Protein AF-A0A7N5K0T5-F1 (afdb_monomer)

Solvent-accessible surface area (backbone atoms only — not comparable to full-atom valu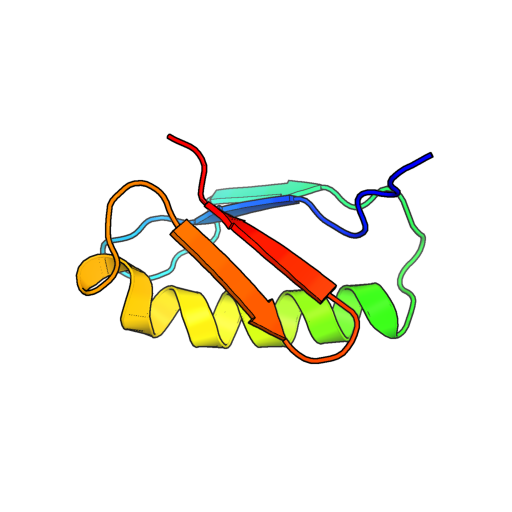es): 4143 Å² total; per-residue (Å²): 135,89,80,73,65,64,51,72,45,60,42,52,92,79,35,48,75,76,47,74,50,59,88,59,78,96,41,74,67,50,56,52,50,52,52,50,50,62,58,45,27,78,46,42,81,79,51,67,82,63,47,73,49,79,53,92,96,44,77,49,73,51,73,126

Sequence (64 aa):
MSMILSASVIRVRDGLPLSASTDYEQGTGVQECRKYFKMLSKKLAQLPDRCTLKTGHYNIKESE

pLDDT: mean 82.62, std 9.58, range [51.22, 94.06]

Structure (mmCIF, N/CA/C/O backbone):
data_AF-A0A7N5K0T5-F1
#
_entry.id   AF-A0A7N5K0T5-F1
#
loop_
_atom_site.group_PDB
_atom_site.id
_atom_site.type_symbol
_atom_site.label_atom_id
_atom_site.label_alt_id
_atom_site.label_comp_id
_atom_site.label_asym_id
_atom_site.label_entity_id
_atom_site.label_seq_id
_atom_site.pdbx_PDB_ins_code
_atom_site.Cartn_x
_atom_site.Cartn_y
_atom_site.Cartn_z
_atom_site.occupancy
_atom_site.B_iso_or_equiv
_atom_site.auth_seq_id
_atom_site.auth_comp_id
_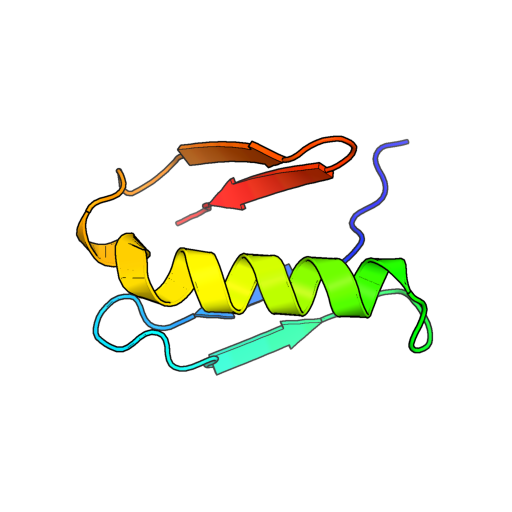atom_site.auth_asym_id
_atom_site.auth_atom_id
_atom_site.pdbx_PDB_model_num
ATOM 1 N N . MET A 1 1 ? -0.070 -5.996 -23.443 1.00 51.22 1 MET A N 1
ATOM 2 C CA . MET A 1 1 ? 0.284 -6.687 -22.185 1.00 51.22 1 MET A CA 1
ATOM 3 C C . MET A 1 1 ? 0.352 -5.642 -21.077 1.00 51.22 1 MET A C 1
ATOM 5 O O . MET A 1 1 ? 1.088 -4.682 -21.261 1.00 51.22 1 MET A O 1
ATOM 9 N N . SER A 1 2 ? -0.423 -5.745 -19.990 1.00 62.56 2 SER A N 1
ATOM 10 C CA . SER A 1 2 ? -0.216 -4.865 -18.826 1.00 62.56 2 SER A CA 1
ATOM 11 C C . SER A 1 2 ? 0.832 -5.493 -17.916 1.00 62.56 2 SER A C 1
ATOM 13 O O . SER A 1 2 ? 0.642 -6.622 -17.473 1.00 62.56 2 SER A O 1
ATOM 15 N N . MET A 1 3 ? 1.920 -4.780 -17.650 1.00 73.69 3 MET A N 1
ATOM 16 C CA . MET A 1 3 ? 2.9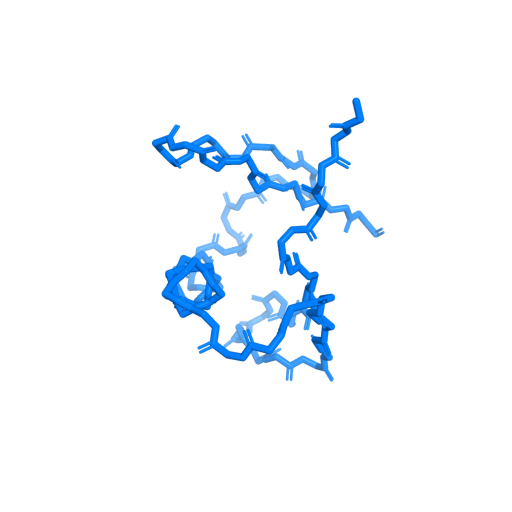72 -5.239 -16.747 1.00 73.69 3 MET A CA 1
ATOM 17 C C . MET A 1 3 ? 2.633 -4.823 -15.312 1.00 73.69 3 MET A C 1
ATOM 19 O O . MET A 1 3 ? 2.289 -3.664 -15.072 1.00 73.69 3 MET A O 1
ATOM 23 N N . ILE A 1 4 ? 2.712 -5.761 -14.368 1.00 79.94 4 ILE A N 1
ATOM 24 C CA . ILE A 1 4 ? 2.587 -5.470 -12.938 1.00 79.94 4 ILE A CA 1
ATOM 25 C C . ILE A 1 4 ? 3.990 -5.162 -12.421 1.00 79.94 4 ILE A C 1
ATOM 27 O O . ILE A 1 4 ? 4.886 -5.990 -12.510 1.00 79.94 4 ILE A O 1
ATOM 31 N N . LEU A 1 5 ? 4.194 -3.946 -11.917 1.00 82.62 5 LEU A N 1
ATOM 32 C CA . LEU A 1 5 ? 5.507 -3.515 -11.432 1.00 82.62 5 LEU A CA 1
ATOM 33 C C . LEU A 1 5 ? 5.789 -4.010 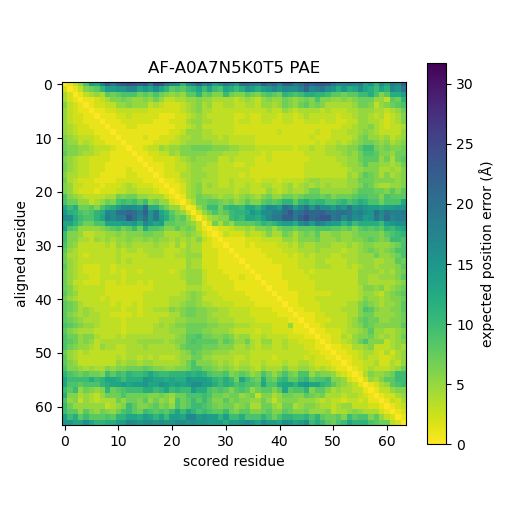-10.005 1.00 82.62 5 LEU A C 1
ATOM 35 O O . LEU A 1 5 ? 6.924 -4.327 -9.669 1.00 82.62 5 LEU A O 1
ATOM 39 N N . SER A 1 6 ? 4.761 -4.064 -9.155 1.00 86.25 6 SER A N 1
ATOM 40 C CA . SER A 1 6 ? 4.831 -4.612 -7.798 1.00 86.25 6 SER A CA 1
ATOM 41 C C . SER A 1 6 ? 3.423 -4.878 -7.264 1.00 86.25 6 SER A C 1
ATOM 43 O O . SER A 1 6 ? 2.488 -4.147 -7.599 1.00 86.25 6 SER A O 1
ATOM 45 N N . ALA A 1 7 ? 3.288 -5.890 -6.407 1.00 89.31 7 ALA A N 1
ATOM 46 C CA . ALA A 1 7 ? 2.100 -6.140 -5.599 1.00 89.31 7 ALA A CA 1
ATOM 47 C C . ALA A 1 7 ? 2.470 -6.160 -4.109 1.00 89.31 7 ALA A C 1
ATOM 49 O O . ALA A 1 7 ? 3.559 -6.597 -3.733 1.00 89.31 7 ALA A O 1
ATOM 50 N N . SER A 1 8 ? 1.576 -5.677 -3.244 1.00 90.19 8 SER A N 1
ATOM 51 C CA . SER A 1 8 ? 1.784 -5.691 -1.794 1.00 90.19 8 SER A CA 1
ATOM 52 C C . SER A 1 8 ? 0.466 -5.840 -1.048 1.00 90.19 8 SER A C 1
ATOM 54 O O . SER A 1 8 ? -0.526 -5.221 -1.422 1.00 90.19 8 SER A O 1
ATOM 56 N N . VAL A 1 9 ? 0.483 -6.635 0.022 1.00 93.12 9 VAL A N 1
ATOM 57 C CA . VAL A 1 9 ? -0.602 -6.722 1.003 1.00 93.12 9 VAL A CA 1
ATOM 58 C C . VAL A 1 9 ? -0.210 -5.889 2.213 1.00 93.12 9 VAL A C 1
ATOM 60 O O . VAL A 1 9 ? 0.848 -6.105 2.811 1.00 93.12 9 VAL A O 1
ATOM 63 N N . ILE A 1 10 ? -1.059 -4.934 2.580 1.00 91.94 10 ILE A N 1
ATOM 64 C CA . ILE A 1 10 ? -0.803 -3.980 3.659 1.00 91.94 10 ILE A CA 1
ATOM 65 C C . ILE A 1 10 ? -1.985 -4.005 4.620 1.00 91.94 10 ILE A C 1
ATOM 67 O O . ILE A 1 10 ? -3.140 -3.955 4.207 1.00 91.94 10 ILE A O 1
ATOM 71 N N . ARG A 1 11 ? -1.706 -4.049 5.922 1.00 91.81 11 ARG A N 1
ATOM 72 C CA . ARG A 1 11 ? -2.740 -3.946 6.947 1.00 91.81 11 ARG A CA 1
ATOM 73 C C . ARG A 1 11 ? -3.290 -2.522 6.991 1.00 91.81 11 ARG A C 1
ATOM 75 O O . ARG A 1 11 ? -2.569 -1.595 7.342 1.00 91.81 11 ARG A O 1
ATOM 82 N N . VAL A 1 12 ? -4.583 -2.363 6.721 1.00 90.12 12 VAL A N 1
ATOM 83 C CA . VAL A 1 12 ? -5.267 -1.054 6.678 1.00 90.12 12 VAL A CA 1
ATOM 84 C C . VAL A 1 12 ? -5.131 -0.269 7.987 1.00 90.12 12 VAL A C 1
ATOM 86 O O . VAL A 1 12 ? -4.932 0.942 7.963 1.00 90.12 12 VAL A O 1
ATOM 89 N N . ARG A 1 13 ? -5.196 -0.955 9.137 1.00 89.00 13 ARG A N 1
ATOM 90 C CA . ARG A 1 13 ? -5.239 -0.318 10.465 1.00 89.00 13 ARG A CA 1
ATOM 91 C C . ARG A 1 13 ? -4.030 0.569 10.768 1.00 89.00 13 ARG A C 1
ATOM 93 O O . ARG A 1 13 ? -4.181 1.607 11.400 1.00 89.00 13 ARG A O 1
ATOM 100 N N . ASP A 1 14 ? -2.836 0.126 10.398 1.00 89.69 14 ASP A N 1
ATOM 101 C CA . ASP A 1 14 ? -1.572 0.778 10.765 1.00 89.69 14 ASP A CA 1
ATOM 102 C C . ASP A 1 14 ? -0.573 0.878 9.608 1.00 89.6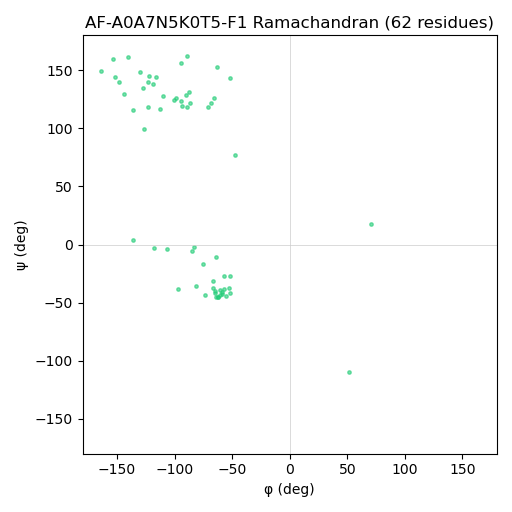9 14 ASP A C 1
ATOM 104 O O . ASP A 1 14 ? 0.549 1.354 9.785 1.00 89.69 14 ASP A O 1
ATOM 108 N N . GLY A 1 15 ? -0.971 0.453 8.412 1.00 89.94 15 GLY A N 1
ATOM 109 C CA . GLY A 1 15 ? -0.138 0.494 7.222 1.00 89.94 15 GLY A CA 1
ATOM 110 C C . GLY A 1 15 ? 1.023 -0.500 7.239 1.00 89.94 15 GLY A C 1
ATOM 111 O O . GLY A 1 15 ? 1.969 -0.313 6.470 1.00 89.94 15 GLY A O 1
ATOM 112 N N . LEU A 1 16 ? 0.984 -1.525 8.104 1.00 91.88 16 LEU A N 1
ATOM 113 C CA . LEU A 1 16 ? 2.035 -2.537 8.196 1.00 91.88 16 LEU A CA 1
ATOM 114 C C . LEU A 1 16 ? 2.050 -3.421 6.932 1.00 91.88 16 LEU A C 1
ATOM 116 O O . LEU A 1 16 ? 1.042 -4.077 6.654 1.00 91.88 16 LEU A O 1
ATOM 120 N N . PRO A 1 17 ? 3.167 -3.499 6.183 1.00 91.44 17 PRO A N 1
ATOM 121 C CA . PRO A 1 17 ? 3.297 -4.442 5.077 1.00 91.44 17 PRO A CA 1
ATOM 122 C C . PRO A 1 17 ? 3.295 -5.881 5.602 1.00 91.44 17 PRO A 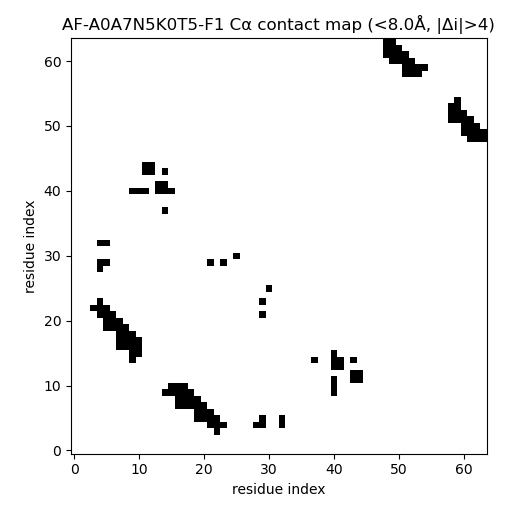C 1
ATOM 124 O O . PRO A 1 17 ? 4.096 -6.224 6.470 1.00 91.44 17 PRO A O 1
ATOM 127 N N . LEU A 1 18 ? 2.401 -6.712 5.073 1.00 94.06 18 LEU A N 1
ATOM 128 C CA . LEU A 1 18 ? 2.290 -8.133 5.414 1.00 94.06 18 LEU A CA 1
ATOM 129 C C . LEU A 1 18 ? 3.024 -9.003 4.389 1.00 94.06 18 LEU A C 1
ATOM 131 O O . LEU A 1 18 ? 3.678 -9.975 4.754 1.00 94.06 18 LEU A O 1
ATOM 135 N N . SER A 1 19 ? 2.944 -8.634 3.108 1.00 93.31 19 SER A N 1
ATOM 136 C CA . SER A 1 19 ? 3.669 -9.297 2.023 1.00 93.31 19 SER A CA 1
ATOM 137 C C . SER A 1 19 ? 3.915 -8.348 0.848 1.00 93.31 19 SER A C 1
ATOM 139 O O . SER A 1 19 ? 3.248 -7.316 0.695 1.00 93.31 19 SER A O 1
ATOM 141 N N . ALA A 1 20 ? 4.901 -8.682 0.015 1.00 90.38 20 ALA A N 1
ATOM 142 C CA . ALA A 1 20 ? 5.176 -7.969 -1.224 1.00 90.38 20 ALA A CA 1
ATOM 143 C C . ALA A 1 20 ? 5.825 -8.891 -2.261 1.00 90.38 20 ALA A C 1
ATOM 145 O O . ALA A 1 20 ? 6.660 -9.725 -1.913 1.00 90.38 20 ALA A O 1
ATOM 146 N N . SER A 1 21 ? 5.480 -8.687 -3.529 1.00 88.62 21 SER A N 1
ATOM 147 C CA . SER A 1 21 ? 6.132 -9.297 -4.684 1.00 88.62 21 SER A CA 1
ATOM 148 C C . SER A 1 21 ? 6.497 -8.231 -5.722 1.00 88.62 21 SER A C 1
ATOM 150 O O . SER A 1 21 ? 5.860 -7.178 -5.847 1.00 88.62 21 SER A O 1
ATOM 152 N N . THR A 1 22 ? 7.592 -8.478 -6.433 1.00 86.25 22 THR A N 1
ATOM 153 C CA . THR A 1 22 ? 8.083 -7.654 -7.539 1.00 86.25 22 THR A CA 1
ATOM 154 C C . THR A 1 22 ? 8.688 -8.587 -8.571 1.00 86.25 22 THR A C 1
ATOM 156 O O . THR A 1 22 ? 9.517 -9.422 -8.222 1.00 86.25 22 THR A O 1
ATOM 159 N N . ASP A 1 23 ? 8.279 -8.430 -9.826 1.00 75.38 23 ASP A N 1
ATOM 160 C CA . ASP A 1 23 ? 8.783 -9.244 -10.936 1.00 75.38 23 ASP A CA 1
ATOM 161 C C . ASP A 1 23 ? 10.121 -8.706 -11.483 1.00 75.38 23 ASP A C 1
ATOM 163 O O . ASP A 1 23 ? 10.703 -9.287 -12.395 1.00 75.38 23 ASP A O 1
ATOM 167 N N . TYR A 1 24 ? 10.615 -7.583 -10.943 1.00 66.62 24 TYR A N 1
ATOM 168 C CA . TYR A 1 24 ? 11.840 -6.911 -11.385 1.00 66.62 24 TYR A CA 1
ATOM 169 C C . TYR A 1 24 ? 12.899 -6.833 -10.276 1.00 66.62 24 TYR A C 1
ATOM 171 O O . TYR A 1 24 ? 12.584 -6.482 -9.132 1.00 66.62 24 TYR A O 1
ATOM 179 N N . GLU A 1 25 ? 14.162 -7.075 -10.652 1.00 61.06 25 GLU A N 1
ATOM 180 C CA . GLU A 1 25 ? 15.357 -6.692 -9.884 1.00 61.06 25 GLU A CA 1
ATOM 181 C C . GLU A 1 25 ? 15.278 -5.195 -9.541 1.00 61.06 25 GLU A C 1
ATOM 183 O O . GLU A 1 25 ? 14.764 -4.420 -10.345 1.00 61.06 25 GLU A O 1
ATOM 188 N N . GLN A 1 26 ? 15.745 -4.787 -8.355 1.00 64.25 26 GLN A N 1
ATOM 189 C CA . GLN A 1 26 ? 15.530 -3.470 -7.716 1.00 64.25 26 GLN A CA 1
ATOM 190 C C . GLN A 1 26 ? 15.766 -2.236 -8.622 1.00 64.25 26 GLN A C 1
ATOM 192 O O . GLN A 1 26 ? 16.756 -1.520 -8.497 1.00 64.25 26 GLN A O 1
ATOM 197 N N . GLY A 1 27 ? 14.810 -1.939 -9.500 1.00 72.81 27 GLY A N 1
ATOM 198 C CA . GLY A 1 27 ? 14.818 -0.794 -10.399 1.00 72.81 27 GLY A CA 1
ATOM 199 C C . GLY A 1 27 ? 14.171 0.436 -9.770 1.00 72.81 27 GLY A C 1
ATOM 200 O O . GLY A 1 27 ? 13.391 0.347 -8.818 1.00 72.81 27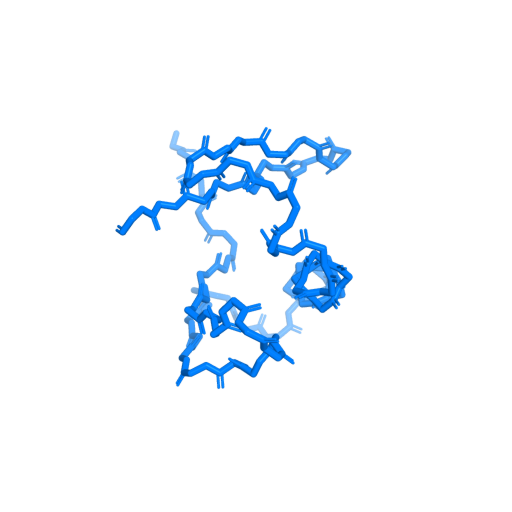 GLY A O 1
ATOM 201 N N . THR A 1 28 ? 14.451 1.606 -10.342 1.00 78.88 28 THR A N 1
ATOM 202 C CA . THR A 1 28 ? 13.894 2.901 -9.911 1.00 78.88 28 THR A CA 1
ATOM 203 C C . THR A 1 28 ? 12.363 2.889 -9.836 1.00 78.88 28 THR A C 1
ATOM 205 O O . THR A 1 28 ? 11.798 3.417 -8.883 1.00 78.88 28 THR A O 1
ATOM 208 N N . GLY A 1 29 ? 11.682 2.203 -10.761 1.00 79.19 29 GLY A N 1
ATOM 209 C CA . GLY A 1 29 ? 10.222 2.045 -10.733 1.00 79.19 29 GLY A CA 1
ATOM 210 C C . GLY A 1 29 ? 9.700 1.331 -9.478 1.00 79.19 29 GLY A C 1
ATOM 211 O O . GLY A 1 29 ? 8.737 1.786 -8.866 1.00 79.19 29 GLY A O 1
ATOM 212 N N . VAL A 1 30 ? 10.359 0.252 -9.040 1.00 81.69 30 VAL A N 1
ATOM 213 C CA . VAL A 1 30 ? 9.955 -0.503 -7.838 1.00 81.69 30 VAL A CA 1
ATOM 214 C C . VAL A 1 30 ? 10.136 0.348 -6.577 1.00 81.69 30 VAL A C 1
ATOM 216 O O . VAL A 1 30 ? 9.301 0.313 -5.669 1.00 81.69 30 VAL A O 1
ATOM 219 N N . GLN A 1 31 ? 11.200 1.157 -6.523 1.00 83.25 31 GLN A N 1
ATOM 220 C CA . GLN A 1 31 ? 11.429 2.088 -5.415 1.00 83.25 31 GLN A CA 1
ATOM 221 C C . GLN A 1 31 ? 10.345 3.171 -5.344 1.00 83.25 31 GLN A C 1
ATOM 223 O O . GLN A 1 31 ? 9.848 3.470 -4.256 1.00 83.25 31 GLN A O 1
ATOM 228 N N . GLU A 1 32 ? 9.933 3.716 -6.490 1.00 85.19 32 GLU A N 1
ATOM 229 C CA . GLU A 1 32 ? 8.834 4.681 -6.565 1.00 85.19 32 GLU A CA 1
ATOM 230 C C . GLU A 1 32 ? 7.501 4.049 -6.139 1.00 85.19 32 GLU A C 1
ATOM 232 O O . GLU A 1 32 ? 6.809 4.610 -5.288 1.00 85.19 32 GLU A O 1
ATOM 237 N N . CYS A 1 33 ? 7.174 2.838 -6.605 1.00 84.62 33 CYS A N 1
ATOM 238 C CA . CYS A 1 33 ? 5.990 2.106 -6.137 1.00 84.62 33 CYS A CA 1
ATOM 239 C C . CYS A 1 33 ? 5.985 1.921 -4.615 1.00 84.62 33 CYS A C 1
ATOM 241 O O . CYS A 1 33 ? 4.970 2.186 -3.972 1.00 84.62 33 CYS A O 1
ATOM 243 N N . ARG A 1 34 ? 7.121 1.552 -4.006 1.00 85.12 34 ARG A N 1
ATOM 244 C CA . ARG A 1 34 ? 7.236 1.442 -2.540 1.00 85.12 34 ARG A CA 1
ATOM 245 C C . ARG A 1 34 ? 6.978 2.771 -1.829 1.00 85.12 34 ARG A C 1
ATOM 247 O O . ARG A 1 34 ? 6.327 2.774 -0.782 1.00 85.12 34 ARG A O 1
ATOM 254 N N . LYS A 1 35 ? 7.453 3.899 -2.373 1.00 87.94 35 LYS A N 1
ATOM 255 C CA . LYS A 1 35 ? 7.151 5.232 -1.821 1.00 87.94 35 LYS A CA 1
ATOM 256 C C . LYS A 1 35 ? 5.654 5.524 -1.883 1.00 87.94 35 LYS A C 1
ATOM 258 O O . LYS A 1 35 ? 5.089 5.958 -0.878 1.00 87.94 35 LYS A O 1
ATOM 263 N N . TYR A 1 36 ? 5.010 5.240 -3.016 1.00 87.31 36 TYR A N 1
ATOM 264 C CA . TYR A 1 36 ? 3.567 5.418 -3.158 1.00 87.31 36 TYR A CA 1
ATOM 265 C C . TYR A 1 36 ? 2.785 4.523 -2.200 1.00 87.31 36 TYR A C 1
ATOM 267 O O . TYR A 1 36 ? 1.918 5.034 -1.500 1.00 87.31 36 TYR A O 1
ATOM 275 N N . PHE A 1 37 ? 3.132 3.240 -2.072 1.00 87.81 37 PHE A N 1
ATOM 276 C CA . PHE A 1 37 ? 2.489 2.342 -1.109 1.00 87.81 37 PHE A CA 1
ATOM 277 C C . PHE A 1 37 ? 2.623 2.839 0.329 1.00 87.81 37 PHE A C 1
ATOM 279 O O . PHE A 1 37 ? 1.641 2.848 1.062 1.00 87.81 37 PHE A O 1
ATOM 286 N N . LYS A 1 38 ? 3.800 3.333 0.727 1.00 89.06 38 LYS A N 1
ATOM 287 C CA . LYS A 1 38 ? 4.014 3.902 2.067 1.00 89.06 38 LYS A CA 1
ATOM 288 C C . LYS A 1 38 ? 3.221 5.191 2.305 1.00 89.06 38 LYS A C 1
ATOM 290 O O . LYS A 1 38 ? 2.862 5.500 3.439 1.00 89.06 38 LYS A O 1
ATOM 295 N N . MET A 1 39 ? 2.992 5.986 1.263 1.00 89.38 39 MET A N 1
ATOM 296 C CA . MET A 1 39 ? 2.145 7.175 1.356 1.00 89.38 39 MET A CA 1
ATOM 297 C C . MET A 1 39 ? 0.667 6.787 1.446 1.00 89.38 39 MET A C 1
ATOM 299 O O . MET A 1 39 ? -0.058 7.333 2.277 1.00 89.38 39 MET A O 1
ATOM 303 N N . LEU A 1 40 ? 0.249 5.828 0.618 1.00 89.12 40 LEU A N 1
ATOM 304 C CA . LEU A 1 40 ? -1.116 5.323 0.552 1.00 89.12 40 LEU A CA 1
ATOM 305 C C . LEU A 1 40 ? -1.509 4.622 1.852 1.00 89.12 40 LEU A C 1
ATOM 307 O O . LEU A 1 40 ? -2.600 4.864 2.354 1.00 89.12 40 LEU A O 1
ATOM 311 N N . SER A 1 41 ? -0.598 3.846 2.450 1.00 89.44 41 SER A N 1
ATOM 312 C CA . SER A 1 41 ? -0.844 3.070 3.670 1.00 89.44 41 SER A CA 1
ATOM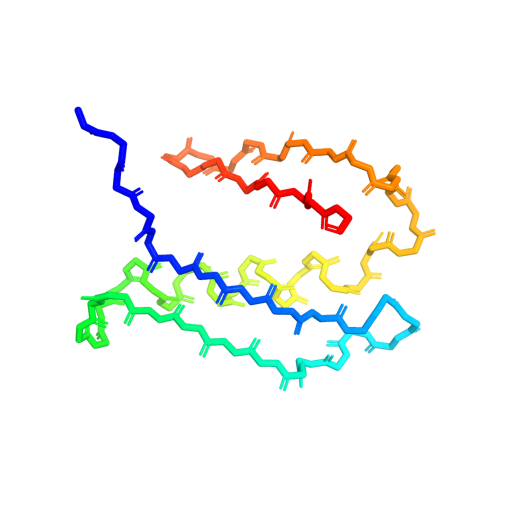 313 C C . SER A 1 41 ? -1.315 3.916 4.853 1.00 89.44 41 SER A C 1
ATOM 315 O O . SER A 1 41 ? -2.074 3.441 5.689 1.00 89.44 41 SER A O 1
ATOM 317 N N . LYS A 1 42 ? -0.941 5.200 4.885 1.00 89.56 42 LYS A N 1
ATOM 318 C CA . LYS A 1 42 ? -1.384 6.170 5.898 1.00 89.56 42 LYS A CA 1
ATOM 319 C C . LYS A 1 42 ? -2.824 6.652 5.711 1.00 89.56 42 LYS A C 1
ATOM 321 O O . LYS A 1 42 ? -3.374 7.267 6.618 1.00 89.56 42 LYS A O 1
ATOM 326 N N . LYS A 1 43 ? -3.399 6.450 4.525 1.00 89.31 43 LYS A N 1
ATOM 327 C CA . LYS A 1 43 ? -4.732 6.926 4.134 1.00 89.31 43 LYS A CA 1
ATOM 328 C C . LYS A 1 43 ? -5.706 5.794 3.799 1.00 89.31 43 LYS A C 1
ATOM 330 O O . LYS A 1 43 ? -6.865 6.101 3.562 1.00 89.31 43 LYS A O 1
ATOM 335 N N . LEU A 1 44 ? -5.272 4.527 3.817 1.00 87.69 44 LEU A N 1
ATOM 336 C CA . LEU A 1 44 ? -6.102 3.367 3.444 1.00 87.69 44 LEU A CA 1
ATOM 337 C C . LEU A 1 44 ? -7.437 3.328 4.195 1.00 87.69 44 LEU A C 1
ATOM 339 O O . LEU A 1 44 ? -8.468 3.125 3.579 1.00 87.69 44 LEU A O 1
ATOM 343 N N . ALA A 1 45 ? -7.444 3.635 5.496 1.00 87.62 45 ALA A N 1
ATOM 344 C CA . ALA A 1 45 ? -8.671 3.651 6.299 1.00 87.62 45 ALA A CA 1
ATOM 345 C C . ALA A 1 45 ? -9.713 4.711 5.869 1.00 87.62 45 ALA A C 1
ATOM 347 O O . ALA A 1 45 ? -10.827 4.710 6.382 1.00 87.62 45 ALA A O 1
ATOM 348 N N . GLN A 1 46 ? -9.345 5.647 4.989 1.00 89.38 46 GLN A N 1
ATOM 349 C CA . GLN A 1 46 ? -10.220 6.698 4.453 1.00 89.38 46 GLN A CA 1
ATOM 350 C C . GLN A 1 46 ? -10.610 6.442 2.990 1.00 89.38 46 GLN A C 1
ATOM 352 O O . GLN A 1 46 ? -11.340 7.243 2.405 1.00 89.38 46 GLN A O 1
ATOM 357 N N . LEU A 1 47 ? -10.078 5.384 2.376 1.00 87.31 47 LEU A N 1
ATOM 358 C CA . LEU A 1 47 ? -10.368 5.014 0.998 1.00 87.31 47 LEU A CA 1
ATOM 359 C C . LEU A 1 47 ? -11.504 3.978 0.957 1.00 87.31 47 LEU A C 1
ATOM 361 O O . LEU A 1 47 ? -11.742 3.293 1.950 1.00 87.31 47 LEU A O 1
ATOM 365 N N . PRO A 1 48 ? -12.234 3.879 -0.167 1.00 87.81 48 PRO A N 1
ATOM 366 C CA . PRO A 1 48 ? -13.188 2.795 -0.374 1.00 87.81 48 PRO A CA 1
ATOM 367 C C . PRO A 1 48 ? -12.473 1.442 -0.404 1.00 87.81 48 PRO A C 1
ATOM 369 O O . PRO A 1 48 ? -11.356 1.380 -0.907 1.00 87.81 48 PRO A O 1
ATOM 372 N N . ASP A 1 49 ? -13.169 0.366 -0.025 1.00 86.19 49 ASP A N 1
ATOM 373 C CA . ASP A 1 49 ? -12.645 -1.015 -0.044 1.00 86.19 49 ASP A CA 1
ATOM 374 C C . ASP A 1 49 ? -12.028 -1.421 -1.397 1.00 86.19 49 ASP A C 1
ATOM 376 O O . ASP A 1 49 ? -11.141 -2.270 -1.472 1.00 86.19 49 ASP A O 1
ATOM 380 N N . ARG A 1 50 ? -12.484 -0.799 -2.495 1.00 87.44 50 ARG A N 1
ATOM 381 C CA . ARG A 1 50 ? -11.939 -1.004 -3.836 1.00 87.44 50 ARG A CA 1
ATOM 382 C C . ARG A 1 50 ? -11.771 0.322 -4.559 1.00 87.44 50 ARG A C 1
ATOM 384 O O . ARG A 1 50 ? -12.745 0.995 -4.898 1.00 87.44 50 ARG A O 1
ATOM 391 N N . CYS A 1 51 ? -10.531 0.679 -4.872 1.00 86.69 51 CYS A N 1
ATOM 392 C CA . CYS A 1 51 ? -10.233 1.894 -5.615 1.00 86.69 51 CYS A CA 1
ATOM 393 C C . CYS A 1 51 ? -9.107 1.699 -6.638 1.00 86.69 51 CYS A C 1
ATOM 395 O O . CYS A 1 51 ? -8.342 0.734 -6.617 1.00 86.69 51 CYS A O 1
ATOM 397 N N . THR A 1 52 ? -9.029 2.617 -7.603 1.00 88.50 52 THR A N 1
ATOM 398 C CA . THR A 1 52 ? -7.867 2.740 -8.486 1.00 88.50 52 THR A CA 1
ATOM 399 C C . THR A 1 52 ? -7.326 4.151 -8.374 1.00 88.50 52 THR A C 1
ATOM 401 O O . THR A 1 52 ? -8.013 5.108 -8.726 1.00 88.50 52 THR A O 1
ATOM 404 N N . LEU A 1 53 ? -6.083 4.278 -7.921 1.00 85.56 53 LEU A N 1
ATOM 405 C CA . LEU A 1 53 ? -5.383 5.549 -7.866 1.00 85.56 53 LEU A CA 1
ATOM 406 C C . LEU A 1 53 ? -4.453 5.678 -9.072 1.00 85.56 53 LEU A C 1
ATOM 408 O O . LEU A 1 53 ? -3.595 4.826 -9.311 1.00 85.56 53 LEU A O 1
ATOM 412 N N . LYS A 1 54 ? -4.601 6.770 -9.820 1.00 84.69 54 LYS A N 1
ATOM 413 C CA . LYS A 1 54 ? -3.698 7.122 -10.919 1.00 84.69 54 LYS A CA 1
ATOM 414 C C . LYS A 1 54 ? -2.609 8.049 -10.388 1.00 84.69 54 LYS A C 1
ATOM 416 O O . LYS A 1 54 ? -2.921 9.131 -9.897 1.00 84.69 54 LYS A O 1
ATOM 421 N N . THR A 1 55 ? -1.347 7.640 -10.481 1.00 76.06 55 THR A N 1
ATOM 422 C CA . THR A 1 55 ? -0.185 8.452 -10.080 1.00 76.06 55 THR A CA 1
ATOM 423 C C . THR A 1 55 ? 0.791 8.512 -11.257 1.00 76.06 55 THR A C 1
ATOM 425 O O . THR A 1 55 ? 1.502 7.556 -11.563 1.00 76.06 55 THR A O 1
ATOM 428 N N . GLY A 1 56 ? 0.757 9.621 -12.005 1.00 75.81 56 GLY A N 1
ATOM 429 C CA . GLY A 1 56 ? 1.566 9.812 -13.214 1.00 75.81 56 GLY A CA 1
ATOM 430 C C . GLY A 1 56 ? 1.442 8.650 -14.209 1.00 75.81 56 GLY A C 1
ATOM 431 O O . GLY A 1 56 ? 0.395 8.460 -14.823 1.00 75.81 56 GLY A O 1
ATOM 432 N N . HIS A 1 57 ? 2.516 7.868 -14.342 1.00 70.44 57 HIS A N 1
ATOM 433 C CA . HIS A 1 57 ? 2.615 6.721 -15.253 1.00 70.44 57 HIS A CA 1
ATOM 434 C C . HIS A 1 57 ? 2.058 5.403 -14.677 1.00 70.44 57 HIS A C 1
ATOM 436 O O . HIS A 1 57 ? 1.994 4.407 -15.396 1.00 70.44 57 HIS A O 1
ATOM 442 N N . TYR A 1 58 ? 1.656 5.368 -13.402 1.00 64.06 58 TYR A N 1
ATOM 443 C CA . TYR A 1 58 ? 1.268 4.144 -12.698 1.00 64.06 58 TYR A CA 1
ATOM 444 C C . TYR A 1 58 ? -0.206 4.155 -12.282 1.00 64.06 58 TYR A C 1
ATOM 446 O O . TYR A 1 58 ? -0.766 5.179 -11.886 1.00 64.06 58 TYR A O 1
ATOM 454 N N . ASN A 1 59 ? -0.837 2.981 -12.344 1.00 76.88 59 ASN A N 1
ATOM 455 C CA . ASN A 1 59 ? -2.179 2.745 -11.816 1.00 76.88 59 ASN A CA 1
ATOM 456 C C . ASN A 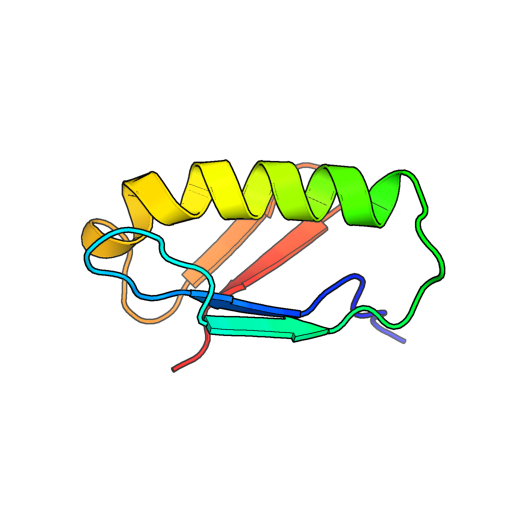1 59 ? -2.060 1.784 -10.633 1.00 76.88 59 ASN A C 1
ATOM 458 O O . ASN A 1 59 ? -1.652 0.638 -10.814 1.00 76.88 59 ASN A O 1
ATOM 462 N N . ILE A 1 60 ? -2.419 2.246 -9.441 1.00 76.44 60 ILE A N 1
ATOM 463 C CA . ILE A 1 60 ? -2.469 1.427 -8.230 1.00 76.44 60 ILE A CA 1
ATOM 464 C C . ILE A 1 60 ? -3.900 0.934 -8.081 1.00 76.44 60 ILE A C 1
ATOM 466 O O . ILE A 1 60 ? -4.820 1.748 -8.060 1.00 76.44 60 ILE A O 1
ATOM 470 N N . LYS A 1 61 ? -4.091 -0.382 -8.000 1.00 79.81 61 LYS A N 1
ATOM 471 C CA . LYS A 1 61 ? -5.400 -0.996 -7.769 1.00 79.81 61 LYS A CA 1
ATOM 472 C C . LYS A 1 61 ? -5.424 -1.599 -6.378 1.00 79.81 61 LYS A C 1
ATOM 474 O O . LYS A 1 61 ? -4.540 -2.380 -6.043 1.00 79.81 61 LYS A O 1
ATOM 479 N N . GLU A 1 62 ? -6.440 -1.239 -5.616 1.00 76.38 62 GLU A N 1
ATOM 480 C CA . GLU A 1 62 ? -6.792 -1.914 -4.378 1.00 76.38 62 GLU A CA 1
ATOM 481 C C . GLU A 1 62 ? -7.780 -3.035 -4.715 1.00 76.38 62 GLU A C 1
ATOM 483 O O . GLU A 1 62 ? -8.744 -2.833 -5.464 1.00 76.38 62 GLU A O 1
ATOM 488 N N . SER A 1 63 ? -7.478 -4.239 -4.244 1.00 69.56 63 SER A N 1
ATOM 489 C CA . SER A 1 63 ? -8.321 -5.423 -4.371 1.00 69.56 63 SER A CA 1
ATOM 490 C C . SER A 1 63 ? -8.598 -5.967 -2.979 1.00 69.56 63 SER A C 1
ATOM 492 O O . SER A 1 63 ? -7.672 -6.000 -2.169 1.00 69.56 63 SER A O 1
ATOM 494 N N . GLU A 1 64 ? -9.837 -6.404 -2.752 1.00 58.84 64 GLU A N 1
ATOM 495 C CA . GLU A 1 64 ? -10.220 -7.233 -1.601 1.00 58.84 64 GLU A CA 1
ATOM 496 C C . GLU A 1 64 ? -9.367 -8.504 -1.494 1.00 58.84 64 GLU A C 1
ATOM 498 O O . GLU A 1 64 ? -9.028 -9.079 -2.561 1.00 58.84 64 GLU A O 1
#

Foldseek 3Di:
DDDDQKDWDADLPQRHTPDIDGPDDDDPVNVVVVVVSSVVSVCSVVDPQWDWDDDPPDIDTRDD

Radius of gyration: 11.53 Å; Cα contacts (8 Å, |Δi|>4): 70; chains: 1; bounding box: 29×19×33 Å

Secondary structure (DSSP, 8-state):
-PPP--EEEE-TTT--EEEEE-SSSS-HHHHHHHHHHHHHTTTGGGS-SS-EEEETTEEEE---

Mean predicted aligned error: 5.48 Å

InterPro domains:
  IPR011012 Longin-like domain superfamily [SSF64356] (3-60)

Organism: Ailuropoda melanoleuca (NCBI:txid9646)

Nearest PDB structures (foldseek):
  4ftx-assembly1_B  TM=4.719E-01  e=2.191E-01  Saccharomyces cerevisiae S288C
  4xpm-assembly1_C  TM=4.991E-01  e=1.457E+00  Saccharomyces cerevisiae S288C
  6jwp-assembly2_J  TM=5.110E-01  e=1.668E+00  Saccharomyces cerevisiae S288C